Protein AF-A0A4U9UJK1-F1 (afdb_monomer_lite)

Organism: NCBI:txid259

Structure (mmCIF, N/CA/C/O backbone):
data_AF-A0A4U9UJK1-F1
#
_entry.id   AF-A0A4U9UJK1-F1
#
loop_
_atom_site.group_PDB
_atom_site.id
_atom_site.type_symbol
_atom_site.label_atom_id
_atom_site.label_alt_id
_atom_site.label_comp_id
_atom_site.label_asym_id
_atom_site.label_entity_id
_atom_site.label_seq_id
_atom_site.pdbx_PDB_ins_code
_atom_site.Cartn_x
_atom_site.Cartn_y
_atom_site.Cartn_z
_atom_site.occupancy
_atom_site.B_iso_or_equiv
_atom_site.auth_seq_id
_atom_site.auth_comp_id
_atom_site.auth_asym_id
_atom_site.a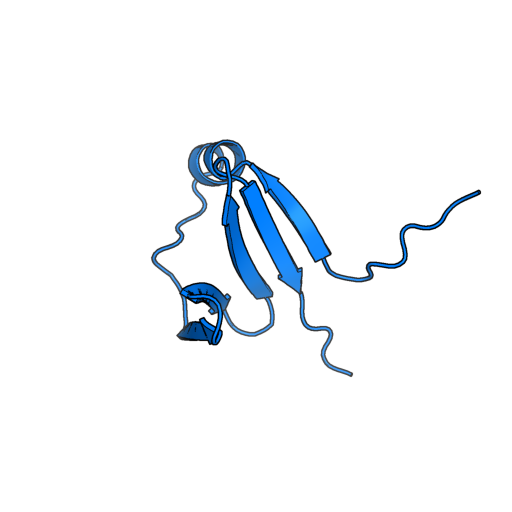uth_atom_id
_atom_site.pdbx_PDB_model_num
ATOM 1 N N . MET A 1 1 ? 18.846 9.922 19.799 1.00 42.81 1 MET A N 1
ATOM 2 C CA . MET A 1 1 ? 17.476 9.375 19.701 1.00 42.81 1 MET A CA 1
ATOM 3 C C . MET A 1 1 ? 17.150 9.227 18.224 1.00 42.81 1 MET A C 1
ATOM 5 O O . MET A 1 1 ? 16.645 10.167 17.634 1.00 42.81 1 MET A O 1
ATOM 9 N N . GLU A 1 2 ? 17.490 8.099 17.607 1.00 46.69 2 GLU A N 1
ATOM 10 C CA . GLU A 1 2 ? 17.143 7.831 16.205 1.00 46.69 2 GLU A CA 1
ATOM 11 C C . GLU A 1 2 ? 16.611 6.408 16.119 1.00 46.69 2 GLU A C 1
ATOM 13 O O . GLU A 1 2 ? 17.355 5.441 16.011 1.00 46.69 2 GLU A O 1
ATOM 18 N N . THR A 1 3 ? 15.298 6.276 16.273 1.00 41.62 3 THR A N 1
ATOM 19 C CA . THR A 1 3 ? 14.600 4.993 16.197 1.00 41.62 3 THR A CA 1
ATOM 20 C C . THR A 1 3 ? 13.685 5.028 14.982 1.00 41.62 3 THR A C 1
ATOM 22 O O . THR A 1 3 ? 12.469 5.125 15.095 1.00 41.62 3 THR A O 1
ATOM 25 N N . LEU A 1 4 ? 14.277 4.969 13.789 1.00 44.69 4 LEU A N 1
ATOM 26 C CA . LEU A 1 4 ? 13.566 4.564 12.576 1.00 44.69 4 LEU A CA 1
ATOM 27 C C . LEU A 1 4 ? 13.799 3.060 12.381 1.00 44.69 4 LEU A C 1
ATOM 29 O O . LEU A 1 4 ? 14.417 2.629 11.414 1.00 44.69 4 LEU A O 1
ATOM 33 N N . ASN A 1 5 ? 13.315 2.252 13.332 1.00 42.34 5 ASN A N 1
ATOM 34 C CA . ASN A 1 5 ? 13.306 0.787 13.237 1.00 42.34 5 ASN A CA 1
ATOM 35 C C . ASN A 1 5 ? 12.271 0.320 12.195 1.00 42.34 5 ASN A C 1
ATOM 37 O O . ASN A 1 5 ? 11.252 -0.279 12.528 1.00 42.34 5 ASN A O 1
ATOM 41 N N . GLY A 1 6 ? 12.505 0.623 10.921 1.00 48.16 6 GLY A N 1
ATOM 42 C CA . GLY A 1 6 ? 11.601 0.284 9.826 1.00 48.16 6 GLY A CA 1
ATOM 43 C C . GLY A 1 6 ? 12.338 0.206 8.501 1.00 48.16 6 GLY A C 1
ATOM 44 O O . GLY A 1 6 ? 11.946 0.874 7.548 1.00 48.16 6 GLY A O 1
ATOM 45 N N . GLU A 1 7 ? 13.426 -0.564 8.454 1.00 55.81 7 GLU A N 1
ATOM 46 C CA . GLU A 1 7 ? 14.207 -0.832 7.246 1.00 55.81 7 GLU A CA 1
ATOM 47 C C . GLU A 1 7 ? 13.310 -1.410 6.134 1.00 55.81 7 GLU A C 1
ATOM 49 O O . GLU A 1 7 ? 13.115 -2.616 6.020 1.00 55.81 7 GLU A O 1
ATOM 54 N N . GLY A 1 8 ? 12.718 -0.532 5.323 1.00 64.06 8 GLY A N 1
ATOM 55 C CA . GLY A 1 8 ? 11.921 -0.889 4.150 1.00 64.06 8 GLY A CA 1
ATOM 56 C C . GLY A 1 8 ? 10.450 -0.469 4.174 1.00 64.06 8 GLY A C 1
ATOM 57 O O . GLY A 1 8 ? 9.785 -0.684 3.168 1.00 64.06 8 GLY A O 1
ATOM 58 N N . MET A 1 9 ? 9.916 0.145 5.238 1.00 77.44 9 MET A N 1
ATOM 59 C CA . MET A 1 9 ? 8.495 0.537 5.291 1.00 77.44 9 MET A CA 1
ATOM 60 C C . MET A 1 9 ? 8.320 2.061 5.310 1.00 77.44 9 MET A C 1
ATOM 62 O O . MET A 1 9 ? 8.790 2.732 6.223 1.00 77.44 9 MET A O 1
ATOM 66 N N . VAL A 1 10 ? 7.616 2.624 4.325 1.00 85.38 10 VAL A N 1
ATOM 67 C CA . VAL A 1 10 ? 7.412 4.071 4.167 1.00 85.38 10 VAL A CA 1
ATOM 68 C C . VAL A 1 10 ? 5.925 4.390 4.080 1.00 85.38 10 VAL A C 1
ATOM 70 O O . VAL A 1 10 ? 5.218 3.907 3.200 1.00 85.38 10 VAL A O 1
ATOM 73 N N . LYS A 1 11 ? 5.443 5.258 4.970 1.00 87.50 11 LYS A N 1
ATOM 74 C CA . LYS A 1 11 ? 4.060 5.747 4.956 1.00 87.50 11 LYS A CA 1
ATOM 75 C C . LYS A 1 11 ? 3.959 7.013 4.106 1.00 87.50 11 LYS A C 1
ATOM 77 O O . LYS A 1 11 ? 4.660 7.990 4.352 1.00 87.50 11 LYS A O 1
ATOM 82 N N . VAL A 1 12 ? 3.077 7.013 3.118 1.00 88.44 12 VAL A N 1
ATOM 83 C CA . VAL A 1 12 ? 2.834 8.135 2.204 1.00 88.44 12 VAL A CA 1
ATOM 84 C C . VAL A 1 12 ? 1.342 8.290 1.951 1.00 88.44 12 VAL A C 1
ATOM 86 O O . VAL A 1 12 ? 0.590 7.331 2.048 1.00 88.44 12 VAL A O 1
ATOM 89 N N . GLN A 1 13 ? 0.885 9.488 1.604 1.00 90.19 13 GLN A N 1
ATOM 90 C CA . GLN A 1 13 ? -0.502 9.673 1.178 1.00 90.19 13 GLN A CA 1
ATOM 91 C C . GLN A 1 13 ? -0.721 9.103 -0.227 1.00 90.19 13 GLN A C 1
ATOM 93 O O . GLN A 1 13 ? 0.109 9.298 -1.121 1.00 90.19 13 GLN A O 1
ATOM 98 N N . GLN A 1 14 ? -1.871 8.463 -0.441 1.00 86.75 14 GLN A N 1
ATOM 99 C CA . GLN A 1 14 ? -2.289 7.938 -1.741 1.00 86.75 14 GLN A CA 1
ATOM 100 C C . GLN A 1 14 ? -2.268 9.022 -2.817 1.00 86.75 14 GLN A C 1
ATOM 102 O O . GLN A 1 14 ? -1.791 8.786 -3.924 1.00 86.75 14 GLN A O 1
ATOM 107 N N . GLU A 1 15 ? -2.756 10.217 -2.490 1.00 89.12 15 GLU A N 1
ATOM 108 C CA . GLU A 1 15 ? -2.817 11.334 -3.430 1.00 89.12 15 GLU A CA 1
ATOM 109 C C . GLU A 1 15 ? -1.425 11.745 -3.923 1.00 89.12 15 GLU A C 1
ATOM 111 O O . GLU A 1 15 ? -1.231 11.993 -5.110 1.00 89.12 15 GLU A O 1
ATOM 116 N N . LYS A 1 16 ? -0.419 11.731 -3.040 1.00 88.44 16 LYS A N 1
ATOM 117 C CA . LYS A 1 16 ? 0.968 12.064 -3.391 1.00 88.44 16 LYS A CA 1
ATOM 118 C C . LYS A 1 16 ? 1.554 11.070 -4.394 1.00 88.44 16 LYS A C 1
ATOM 120 O O . LYS A 1 16 ? 2.285 11.475 -5.293 1.00 88.44 16 LYS A O 1
ATOM 125 N N . LEU A 1 17 ? 1.225 9.788 -4.252 1.00 83.81 17 LEU A N 1
ATOM 126 C CA . LEU A 1 17 ? 1.613 8.739 -5.194 1.00 83.81 17 LEU A CA 1
ATOM 127 C C . LEU A 1 17 ? 0.840 8.849 -6.516 1.00 83.81 17 LEU A C 1
ATOM 129 O O . LEU A 1 17 ? 1.465 8.836 -7.572 1.00 83.81 17 LEU A O 1
ATOM 133 N N . LYS A 1 18 ? -0.483 9.067 -6.474 1.00 84.50 18 LYS A N 1
ATOM 134 C CA . LYS A 1 18 ? -1.299 9.321 -7.677 1.00 84.50 18 LYS A CA 1
ATOM 135 C C . LYS A 1 18 ? -0.776 10.517 -8.472 1.00 84.50 18 LYS A C 1
ATOM 137 O O . LYS A 1 18 ? -0.599 10.421 -9.678 1.00 84.50 18 LYS A O 1
ATOM 142 N N . ARG A 1 19 ? -0.452 11.620 -7.793 1.00 88.31 19 ARG A N 1
ATOM 143 C CA . ARG A 1 19 ? 0.146 12.818 -8.401 1.00 88.31 19 ARG A CA 1
ATOM 144 C C . ARG A 1 19 ? 1.521 12.571 -9.013 1.00 88.31 19 ARG A C 1
ATOM 146 O O . ARG A 1 19 ? 1.904 13.284 -9.930 1.00 88.31 19 ARG A O 1
ATOM 153 N N . LYS A 1 20 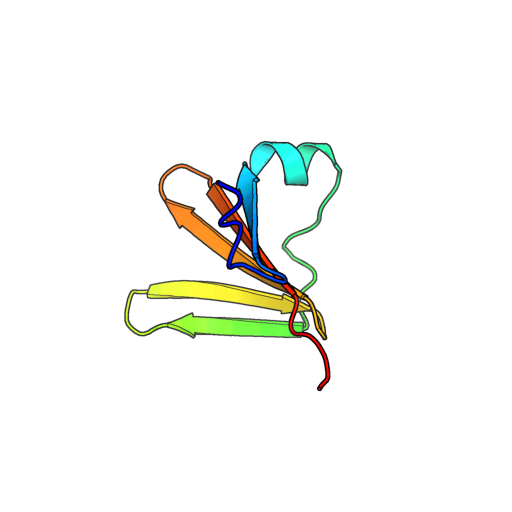? 2.268 11.590 -8.503 1.00 84.19 20 LYS A N 1
ATOM 154 C CA . LYS A 1 20 ? 3.531 11.140 -9.099 1.00 84.19 20 LYS A CA 1
ATOM 155 C C . LYS A 1 20 ? 3.334 10.208 -10.303 1.00 84.19 20 LYS A C 1
ATOM 157 O O . LYS A 1 20 ? 4.329 9.792 -10.881 1.00 84.19 20 LYS A O 1
ATOM 162 N N . GLY A 1 21 ? 2.093 9.873 -10.665 1.00 83.00 21 GLY A N 1
ATOM 163 C CA . GLY A 1 21 ? 1.794 8.901 -11.716 1.00 83.00 21 GLY A CA 1
ATOM 164 C C . GLY A 1 21 ? 1.985 7.450 -11.270 1.00 83.00 21 GLY A C 1
ATOM 165 O O . GLY A 1 21 ? 2.201 6.582 -12.106 1.00 83.00 21 GLY A O 1
ATOM 166 N N . PHE A 1 22 ? 1.951 7.172 -9.962 1.00 80.00 22 PHE A N 1
ATOM 167 C CA . PHE A 1 22 ? 2.044 5.803 -9.463 1.00 80.00 22 PHE A CA 1
ATOM 168 C C . PHE A 1 22 ? 0.741 5.051 -9.748 1.00 80.00 22 PHE A C 1
ATOM 170 O O . PHE A 1 22 ? -0.326 5.442 -9.262 1.00 80.00 22 PHE A O 1
ATOM 177 N N . ASP A 1 23 ? 0.842 3.966 -10.511 1.00 78.12 23 ASP A N 1
ATOM 178 C CA . ASP A 1 23 ? -0.313 3.194 -10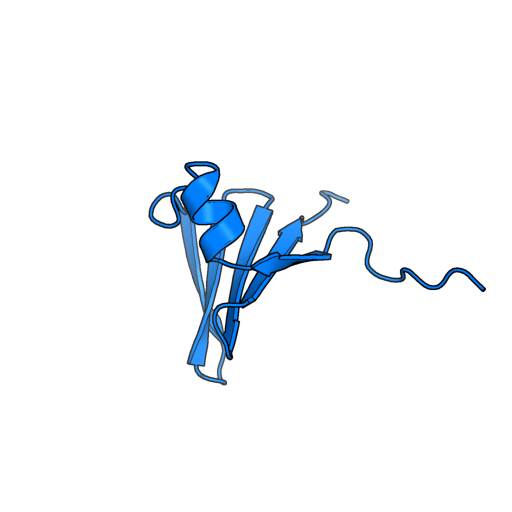.950 1.00 78.12 23 ASP A CA 1
ATOM 179 C C . ASP A 1 23 ? -0.524 1.953 -10.073 1.00 78.12 23 ASP A C 1
ATOM 181 O O . ASP A 1 23 ? 0.158 0.937 -10.190 1.00 78.12 23 ASP A O 1
ATOM 185 N N . PHE A 1 24 ? -1.505 2.033 -9.173 1.00 75.00 24 PHE A N 1
ATOM 186 C CA . PHE A 1 24 ? -1.868 0.948 -8.253 1.00 75.00 24 PHE A CA 1
ATOM 187 C C . PHE A 1 24 ? -2.566 -0.237 -8.946 1.00 75.00 24 PHE A C 1
ATOM 189 O O . PHE A 1 24 ? -2.961 -1.202 -8.291 1.00 75.00 24 PHE A O 1
ATOM 196 N N . LYS A 1 25 ? -2.784 -0.177 -10.263 1.00 73.75 25 LYS A N 1
ATOM 197 C CA . LYS A 1 25 ? -3.291 -1.325 -11.022 1.00 73.75 25 LYS A CA 1
ATOM 198 C C . LYS A 1 25 ? -2.193 -2.311 -11.406 1.00 73.75 25 LYS A C 1
ATOM 200 O O . LYS A 1 25 ? -2.500 -3.473 -11.646 1.00 73.75 25 LYS A O 1
ATOM 205 N N . PHE A 1 26 ? -0.936 -1.878 -11.436 1.00 72.50 26 PHE A N 1
ATOM 206 C CA . PHE A 1 26 ? 0.190 -2.743 -11.764 1.00 72.50 26 PHE A CA 1
ATOM 207 C C . PHE A 1 26 ? 0.676 -3.466 -10.510 1.00 72.50 26 PHE A C 1
ATOM 209 O O . PHE A 1 26 ? 1.537 -2.970 -9.794 1.00 72.50 26 PHE A O 1
ATOM 216 N N . HIS A 1 27 ? 0.118 -4.640 -10.228 1.00 78.69 27 HIS A N 1
ATOM 217 C CA . HIS A 1 27 ? 0.628 -5.545 -9.200 1.00 78.69 27 HIS A CA 1
ATOM 218 C C . HIS A 1 27 ? 0.572 -6.992 -9.676 1.00 78.69 27 HIS A C 1
ATOM 220 O O . HIS A 1 27 ? -0.305 -7.367 -10.448 1.00 78.69 27 HIS A O 1
ATOM 226 N N . THR A 1 28 ? 1.538 -7.799 -9.239 1.00 82.94 28 THR A N 1
ATOM 227 C CA . THR A 1 28 ? 1.592 -9.225 -9.585 1.00 82.94 28 THR A CA 1
ATOM 228 C C . THR A 1 28 ? 0.759 -10.055 -8.623 1.00 82.94 28 THR A C 1
ATOM 230 O O . THR A 1 28 ? 0.162 -11.049 -9.025 1.00 82.94 28 THR A O 1
ATOM 233 N N . HIS A 1 29 ? 0.684 -9.632 -7.360 1.00 80.56 29 HIS A N 1
ATOM 234 C CA . HIS A 1 29 ? -0.071 -10.332 -6.331 1.00 80.56 29 HIS A CA 1
ATOM 235 C C . HIS A 1 29 ? -0.892 -9.369 -5.488 1.00 80.56 29 HIS A C 1
ATOM 237 O O . HIS A 1 29 ? -0.383 -8.367 -4.988 1.00 80.56 29 HIS A O 1
AT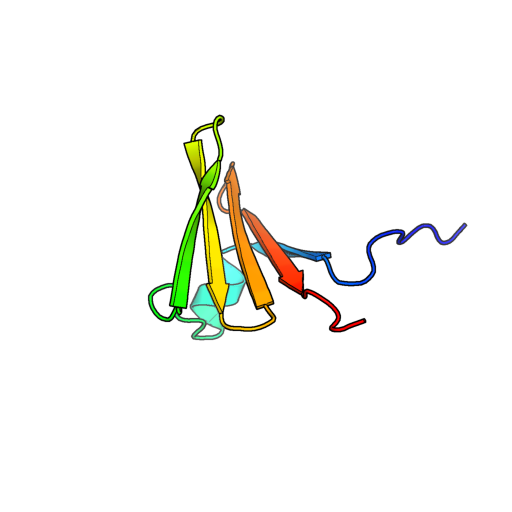OM 243 N N . THR A 1 30 ? -2.153 -9.721 -5.270 1.00 85.25 30 THR A N 1
ATOM 244 C CA . THR A 1 30 ? -3.010 -9.101 -4.262 1.00 85.25 30 THR A CA 1
ATOM 245 C C . THR A 1 30 ? -3.140 -10.066 -3.094 1.00 85.25 30 THR A C 1
ATOM 247 O O . THR A 1 30 ? -3.447 -11.241 -3.277 1.00 85.25 30 THR A O 1
ATOM 250 N N . TYR A 1 31 ? -2.918 -9.578 -1.884 1.00 84.62 31 TYR A N 1
ATOM 251 C CA . TYR A 1 31 ? -3.089 -10.324 -0.651 1.00 84.62 31 TYR A CA 1
ATOM 252 C C . TYR A 1 31 ? -4.068 -9.579 0.246 1.00 84.62 31 TYR A C 1
ATOM 254 O O . TYR A 1 31 ? -3.852 -8.417 0.582 1.00 84.62 31 TYR A O 1
ATOM 262 N N . VAL A 1 32 ? -5.142 -10.245 0.650 1.00 87.06 32 VAL A N 1
ATOM 263 C CA . VAL A 1 32 ? -6.109 -9.690 1.598 1.00 87.06 32 VAL A CA 1
ATOM 264 C C . VAL A 1 32 ? -5.867 -10.351 2.943 1.00 87.06 32 VAL A C 1
ATOM 266 O O . VAL A 1 32 ? -5.864 -11.576 3.040 1.00 87.06 32 VAL A O 1
ATOM 269 N N . ASN A 1 33 ? -5.628 -9.555 3.983 1.00 85.06 33 ASN A N 1
ATOM 270 C CA . ASN A 1 33 ? -5.469 -10.107 5.325 1.00 85.06 33 ASN A CA 1
ATOM 271 C C . ASN A 1 33 ? -6.832 -10.410 5.973 1.00 85.06 33 ASN A C 1
ATOM 273 O O . ASN A 1 33 ? -7.875 -9.933 5.529 1.00 85.06 33 ASN A O 1
ATOM 277 N N . SER A 1 34 ? -6.825 -11.134 7.093 1.00 84.56 34 SER A N 1
ATOM 278 C CA . SER A 1 34 ? -8.047 -11.468 7.843 1.00 84.56 34 SER A CA 1
ATOM 279 C C . SER A 1 34 ? -8.780 -10.259 8.446 1.00 84.56 34 SER A C 1
ATOM 281 O O . SER A 1 34 ? -9.891 -10.407 8.939 1.00 84.56 34 SER A O 1
ATO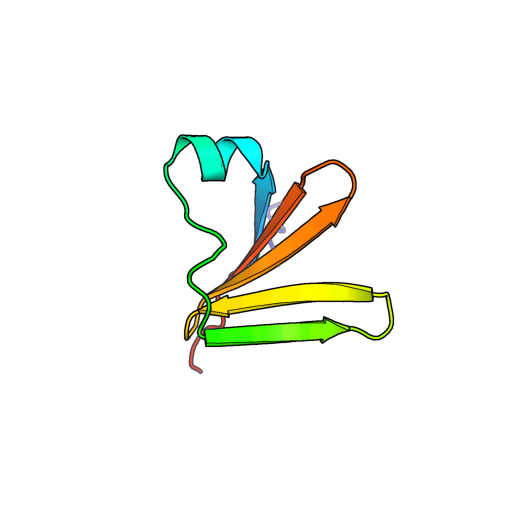M 283 N N . LYS A 1 35 ? -8.175 -9.063 8.418 1.00 83.56 35 LYS A N 1
ATOM 284 C CA . LYS A 1 35 ? -8.797 -7.787 8.807 1.00 83.56 35 LYS A CA 1
ATOM 285 C C . LYS A 1 35 ? -9.434 -7.051 7.615 1.00 83.56 35 LYS A C 1
ATOM 287 O O . LYS A 1 35 ? -9.891 -5.928 7.784 1.00 83.56 35 LYS A O 1
ATOM 292 N N . GLY A 1 36 ? -9.431 -7.642 6.416 1.00 83.50 36 GLY A N 1
ATOM 293 C CA . GLY A 1 36 ? -9.965 -7.036 5.192 1.00 83.50 36 GLY A CA 1
ATOM 294 C C . GLY A 1 36 ? -9.036 -6.013 4.528 1.00 83.50 36 GLY A C 1
ATOM 295 O O . GLY A 1 36 ? -9.460 -5.294 3.627 1.00 83.50 36 GLY A O 1
ATOM 296 N N . GLN A 1 37 ? -7.773 -5.921 4.949 1.00 84.50 37 GLN A N 1
ATOM 297 C CA . GLN A 1 37 ? -6.814 -4.983 4.368 1.00 84.50 37 GLN A CA 1
ATOM 298 C C . GLN A 1 37 ? -6.171 -5.579 3.117 1.00 84.50 37 GLN A C 1
ATOM 300 O O . GLN A 1 37 ? -5.677 -6.709 3.144 1.00 84.50 37 GLN A O 1
ATOM 305 N N . VAL A 1 38 ? -6.143 -4.795 2.040 1.00 85.88 38 VAL A N 1
ATOM 306 C CA . VAL A 1 38 ? -5.629 -5.213 0.732 1.00 85.88 38 VAL A CA 1
ATOM 307 C C . VAL A 1 38 ? -4.178 -4.764 0.567 1.00 85.88 38 VAL A C 1
ATOM 309 O O . VAL A 1 38 ? -3.878 -3.572 0.463 1.00 85.88 38 VAL A O 1
ATOM 312 N N . TYR A 1 39 ? -3.283 -5.738 0.514 1.00 85.62 39 TYR A N 1
ATOM 313 C CA . TYR A 1 39 ? -1.877 -5.585 0.179 1.00 85.62 39 TYR A CA 1
ATOM 314 C C . TYR A 1 39 ? -1.679 -5.917 -1.293 1.00 85.62 39 TYR A C 1
ATOM 316 O O . TYR A 1 39 ? -2.105 -6.964 -1.764 1.00 85.62 39 TYR A O 1
ATOM 324 N N . ASN A 1 40 ? -0.992 -5.054 -2.020 1.00 87.50 40 ASN A N 1
ATOM 325 C CA . ASN A 1 40 ? -0.632 -5.298 -3.407 1.00 87.50 40 ASN A CA 1
ATOM 326 C C . ASN A 1 40 ? 0.884 -5.382 -3.486 1.00 87.50 40 ASN A C 1
ATOM 328 O O . ASN A 1 40 ? 1.569 -4.470 -3.031 1.00 87.50 40 ASN A O 1
ATOM 332 N N . PHE A 1 41 ? 1.403 -6.466 -4.040 1.00 83.94 41 PHE A N 1
ATOM 333 C CA . PHE A 1 41 ? 2.827 -6.724 -4.173 1.00 83.94 41 PHE A CA 1
ATOM 334 C C . PHE A 1 41 ? 3.248 -6.705 -5.642 1.00 83.94 41 PHE A C 1
ATOM 336 O O . PHE A 1 41 ? 2.576 -7.249 -6.520 1.00 83.94 41 PHE A O 1
ATOM 343 N N . ILE A 1 42 ? 4.384 -6.061 -5.879 1.00 81.56 42 ILE A N 1
ATOM 344 C CA . ILE A 1 42 ? 5.091 -5.903 -7.144 1.00 81.56 42 ILE A CA 1
ATOM 345 C C . ILE A 1 42 ? 6.514 -6.401 -6.896 1.00 81.56 42 ILE A C 1
ATOM 347 O O . ILE A 1 42 ? 7.352 -5.659 -6.381 1.00 81.56 42 ILE A O 1
ATOM 351 N N . TYR A 1 43 ? 6.788 -7.661 -7.229 1.00 79.19 43 TYR A N 1
ATOM 352 C CA . TYR A 1 43 ? 8.076 -8.308 -6.945 1.00 79.19 43 TYR A CA 1
ATOM 353 C C . TYR A 1 43 ? 8.499 -8.138 -5.470 1.00 79.19 43 TYR A C 1
ATOM 355 O O . TYR A 1 43 ? 7.919 -8.746 -4.572 1.00 79.19 43 TYR A O 1
ATOM 363 N N . GLU A 1 44 ? 9.489 -7.284 -5.219 1.00 75.25 44 GLU A N 1
ATOM 364 C CA . GLU A 1 44 ? 10.076 -7.015 -3.907 1.00 75.25 44 GLU A CA 1
ATOM 365 C C . GLU A 1 44 ? 9.444 -5.811 -3.194 1.00 75.25 44 GLU A C 1
ATOM 367 O O . GLU A 1 44 ? 9.805 -5.500 -2.064 1.00 75.25 44 GLU A O 1
ATOM 372 N N . MET A 1 45 ? 8.508 -5.102 -3.823 1.00 78.50 45 MET A N 1
ATOM 373 C CA . MET A 1 45 ? 7.831 -3.940 -3.248 1.00 78.50 45 MET A CA 1
ATOM 374 C C . MET A 1 45 ? 6.334 -4.189 -3.133 1.00 78.50 45 MET A C 1
ATOM 376 O O . MET A 1 45 ? 5.651 -4.408 -4.123 1.00 78.50 45 MET A O 1
ATOM 380 N N . GLY A 1 46 ? 5.804 -4.119 -1.922 1.00 86.12 46 GLY A N 1
ATOM 381 C CA . GLY A 1 46 ? 4.379 -4.084 -1.649 1.00 86.12 46 GLY A CA 1
ATOM 382 C C . GLY A 1 46 ? 3.888 -2.705 -1.246 1.00 86.12 46 GLY A C 1
ATOM 383 O O . GLY A 1 46 ? 4.648 -1.839 -0.816 1.00 86.12 46 GLY A O 1
ATOM 384 N N . TYR A 1 47 ? 2.585 -2.507 -1.348 1.00 87.50 47 TYR A N 1
ATOM 385 C CA . TYR A 1 47 ? 1.899 -1.381 -0.748 1.00 87.50 47 TYR A CA 1
ATOM 386 C C . TYR A 1 47 ? 0.571 -1.815 -0.144 1.00 87.50 47 TYR A C 1
ATOM 388 O O . TYR A 1 47 ? -0.146 -2.660 -0.682 1.00 87.50 47 TYR A O 1
ATOM 396 N N . LEU A 1 48 ? 0.240 -1.207 0.986 1.00 87.62 48 LEU A N 1
ATOM 397 C CA . LEU A 1 48 ? -1.004 -1.411 1.709 1.00 87.62 48 LEU A CA 1
ATOM 398 C C . LEU A 1 48 ? -1.769 -0.101 1.756 1.00 87.62 48 LEU A C 1
ATOM 400 O O . LEU A 1 48 ? -1.215 0.914 2.178 1.00 87.62 48 LEU A O 1
ATOM 404 N N . ILE A 1 49 ? -3.045 -0.136 1.390 1.00 85.81 49 ILE A N 1
ATOM 405 C CA . ILE A 1 49 ? -3.937 1.002 1.602 1.00 85.81 49 ILE A CA 1
ATOM 406 C C . ILE A 1 49 ? -4.438 0.947 3.045 1.00 85.81 49 ILE A C 1
ATOM 408 O O . ILE A 1 49 ? -5.003 -0.046 3.498 1.00 85.81 49 ILE A O 1
ATOM 412 N N . LEU A 1 50 ? -4.170 2.019 3.773 1.00 86.69 50 LEU A N 1
ATOM 413 C CA . LEU A 1 50 ? -4.617 2.263 5.131 1.00 86.69 50 LEU A CA 1
ATOM 414 C C . LEU A 1 50 ? -5.822 3.204 5.120 1.00 86.69 50 LEU A C 1
ATOM 416 O O . LEU A 1 50 ? -6.187 3.796 4.104 1.00 86.69 50 LEU A O 1
ATOM 420 N N . GLU A 1 51 ? -6.410 3.378 6.295 1.00 82.00 51 GLU A N 1
ATOM 421 C CA . GLU A 1 51 ? -7.483 4.338 6.511 1.00 82.00 51 GLU A CA 1
ATOM 422 C C . GLU A 1 51 ? -7.017 5.777 6.240 1.00 82.00 51 GLU A C 1
ATOM 424 O O . GLU A 1 51 ? -5.825 6.102 6.295 1.00 82.00 51 GLU A O 1
ATOM 429 N N . ASN A 1 52 ? -7.978 6.654 5.938 1.00 85.81 52 ASN A N 1
ATOM 430 C CA . ASN A 1 52 ? -7.737 8.072 5.674 1.00 85.81 52 ASN A CA 1
ATOM 431 C C . ASN A 1 52 ? -6.794 8.339 4.475 1.00 85.81 52 ASN A C 1
ATOM 433 O O . ASN A 1 52 ? -5.989 9.270 4.494 1.00 85.81 52 ASN A O 1
ATOM 437 N N . ASN A 1 53 ? -6.877 7.504 3.430 1.00 84.44 53 ASN A N 1
ATOM 438 C CA . ASN A 1 53 ? -6.082 7.603 2.195 1.00 84.44 53 ASN A CA 1
ATOM 439 C C . ASN A 1 53 ? -4.561 7.516 2.408 1.00 84.44 53 ASN A C 1
ATOM 441 O O . ASN A 1 53 ? -3.773 8.033 1.608 1.00 84.44 53 ASN A O 1
ATOM 445 N N . TRP A 1 54 ? -4.126 6.864 3.484 1.00 88.19 54 TRP A N 1
ATOM 446 C CA . TRP A 1 54 ? -2.716 6.568 3.696 1.00 88.19 54 TRP A CA 1
ATOM 447 C C . TRP A 1 54 ? -2.320 5.295 2.966 1.00 88.19 54 TRP A C 1
ATOM 449 O O . TRP A 1 54 ? -3.105 4.369 2.812 1.00 88.19 54 TRP A O 1
ATOM 459 N N . ILE A 1 55 ? -1.075 5.238 2.525 1.00 88.12 55 ILE A N 1
ATOM 460 C CA . ILE A 1 55 ? -0.473 4.068 1.907 1.00 88.12 55 ILE A CA 1
ATOM 461 C C . ILE A 1 55 ? 0.816 3.749 2.640 1.00 88.12 55 ILE A C 1
ATOM 463 O O . ILE A 1 55 ? 1.661 4.616 2.851 1.00 88.12 55 ILE A O 1
ATOM 467 N N . LEU A 1 56 ? 0.966 2.493 3.032 1.00 88.31 56 LEU A N 1
ATOM 468 C CA . LEU A 1 56 ? 2.209 1.961 3.558 1.00 88.31 56 LEU A CA 1
ATOM 469 C C . LEU A 1 56 ? 2.917 1.209 2.436 1.00 88.31 56 LEU A C 1
ATOM 471 O O . LEU A 1 56 ? 2.509 0.112 2.073 1.00 88.31 56 LEU A O 1
ATOM 475 N N . LEU A 1 57 ? 3.962 1.811 1.885 1.00 86.69 57 LEU A N 1
ATOM 476 C CA . LEU A 1 57 ? 4.909 1.141 1.006 1.00 86.69 57 LEU A CA 1
ATOM 477 C C . LEU A 1 57 ? 5.797 0.240 1.862 1.00 86.69 57 LEU A C 1
ATOM 479 O O . LEU A 1 57 ? 6.300 0.674 2.892 1.00 86.69 57 LEU A O 1
ATOM 483 N N . VAL A 1 58 ? 5.998 -0.997 1.442 1.00 84.38 58 VAL A N 1
ATOM 484 C CA . VAL A 1 58 ? 6.841 -1.985 2.110 1.00 84.38 58 VAL A CA 1
ATOM 485 C C . VAL A 1 58 ? 7.782 -2.596 1.081 1.00 84.38 58 VAL A C 1
ATOM 487 O O . VAL A 1 58 ? 7.346 -3.079 0.048 1.00 84.38 58 VAL A O 1
ATOM 490 N N . ARG A 1 59 ? 9.086 -2.580 1.326 1.00 78.62 59 ARG A N 1
ATOM 491 C CA . ARG A 1 59 ? 10.093 -3.213 0.475 1.00 78.62 59 ARG A CA 1
ATOM 492 C C . ARG A 1 59 ? 10.620 -4.444 1.194 1.00 78.62 59 ARG A C 1
ATOM 494 O O . ARG A 1 59 ? 11.196 -4.340 2.272 1.00 78.62 59 ARG A O 1
ATOM 501 N N . LYS A 1 60 ? 10.401 -5.608 0.598 1.00 68.00 60 LYS A N 1
ATOM 502 C CA . LYS A 1 60 ? 10.986 -6.873 1.019 1.00 68.00 60 LYS A CA 1
ATOM 503 C C . LYS A 1 60 ? 12.460 -6.825 0.610 1.00 68.00 60 LYS A C 1
ATOM 505 O O . LYS A 1 60 ? 12.759 -6.767 -0.577 1.00 68.00 60 LYS A O 1
ATOM 510 N N . LYS A 1 61 ? 13.381 -6.770 1.575 1.00 59.06 61 LYS A N 1
ATOM 511 C CA . LYS A 1 61 ? 14.796 -7.042 1.285 1.00 59.06 61 LYS A CA 1
ATOM 512 C C . LYS A 1 61 ? 14.885 -8.520 0.867 1.00 59.06 61 LYS A C 1
ATOM 514 O O . LYS A 1 61 ? 14.382 -9.355 1.627 1.00 59.06 61 LYS A O 1
ATOM 519 N N . PRO A 1 62 ? 15.475 -8.866 -0.289 1.00 49.66 62 PRO A N 1
ATOM 520 C CA . PRO A 1 62 ? 16.012 -10.208 -0.455 1.00 49.66 62 PRO A CA 1
ATOM 521 C C . PRO A 1 62 ? 17.117 -10.359 0.604 1.00 49.66 62 PRO A C 1
ATOM 523 O O . PRO A 1 62 ? 17.957 -9.465 0.741 1.00 49.66 62 PRO A O 1
ATOM 526 N N . MET A 1 63 ? 17.015 -11.394 1.443 1.00 48.44 63 MET A N 1
ATOM 527 C CA . MET A 1 63 ? 18.086 -11.755 2.383 1.00 48.44 63 MET A CA 1
ATOM 528 C C . MET A 1 63 ? 19.322 -12.21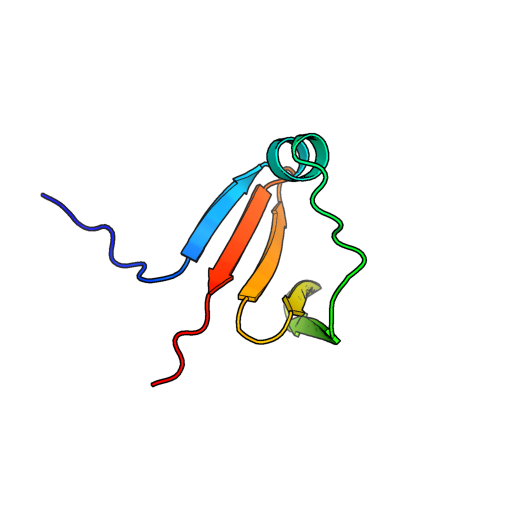5 1.621 1.00 48.44 63 MET A C 1
ATOM 530 O O . MET A 1 63 ? 19.137 -12.858 0.563 1.00 48.44 63 MET A O 1
#

Sequence (63 aa):
METLNGEGMVKVQQEKLKRKGFDFKFHTHTYVNSKGQVYNFIYEMGYLILENNWILLVRKKPM

Secondary structure (DSSP, 8-state):
------TTEEEEEHHHHHHTT--TT--SEEEE-TTS-EEEEETTEEEEEPGGGEEEEEE----

Foldseek 3Di:
DDPPVAVFKDKDAQVVCVVVVNDPVDAPDWDADPVRWIWGHHPQWIWTQDPPRMIIIGGHDPD

pLDDT: mean 77.55, std 13.94, range [41.62, 90.19]

Radius of gyration: 12.39 Å; chains: 1; bounding box: 28×25×32 Å